Protein AF-A0A382KEB3-F1 (afdb_monomer_lite)

pLDDT: mean 92.13, std 8.39, range [55.75, 98.12]

Organism: NCBI:txid408172

Structure (mmCIF, N/CA/C/O backbone):
data_AF-A0A382KEB3-F1
#
_entry.id   AF-A0A382KEB3-F1
#
loop_
_atom_site.group_PDB
_atom_site.id
_atom_site.type_symbol
_atom_site.label_atom_id
_atom_site.label_alt_id
_atom_site.label_comp_id
_atom_site.label_asym_id
_atom_site.label_entity_id
_atom_site.label_seq_id
_atom_site.pdbx_PDB_ins_code
_atom_site.Cartn_x
_atom_site.Cartn_y
_atom_site.Cartn_z
_atom_site.occupancy
_atom_site.B_iso_or_equiv
_atom_site.auth_seq_id
_atom_site.auth_comp_id
_atom_site.auth_asym_id
_atom_site.auth_atom_id
_atom_site.pdbx_PDB_model_num
ATOM 1 N N . MET A 1 1 ? -12.569 11.092 15.102 1.00 82.81 1 MET A N 1
ATOM 2 C CA . MET A 1 1 ? -13.562 10.943 16.181 1.00 82.81 1 MET A CA 1
ATOM 3 C C . MET A 1 1 ? -13.029 11.617 17.426 1.00 82.81 1 MET A C 1
ATOM 5 O O . MET A 1 1 ? -11.821 11.834 17.512 1.00 82.81 1 MET A O 1
ATOM 9 N N . SER A 1 2 ? -13.908 11.986 18.343 1.00 93.06 2 SER A N 1
ATOM 10 C CA . SER A 1 2 ? -13.590 12.710 19.570 1.00 93.06 2 SER A CA 1
ATOM 11 C C . SER A 1 2 ? -14.307 12.121 20.778 1.00 9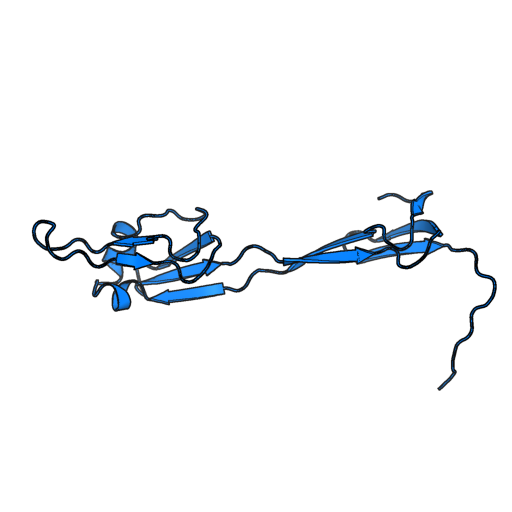3.06 2 SER A C 1
ATOM 13 O O . SER A 1 2 ? -15.333 11.455 20.657 1.00 93.06 2 SER A O 1
ATOM 15 N N . VAL A 1 3 ? -13.771 12.411 21.964 1.00 95.56 3 VAL A N 1
ATOM 16 C CA . VAL A 1 3 ? -14.445 12.117 23.231 1.00 95.56 3 VAL A CA 1
ATOM 17 C C . VAL A 1 3 ? -15.836 12.760 23.237 1.00 95.56 3 VAL A C 1
ATOM 19 O O . VAL A 1 3 ? -15.976 13.954 22.966 1.00 95.56 3 VAL A O 1
ATOM 22 N N . GLY A 1 4 ? -16.851 11.962 23.563 1.00 96.00 4 GLY A N 1
ATOM 23 C CA . GLY A 1 4 ? -18.265 12.338 23.565 1.00 96.00 4 GLY A CA 1
ATOM 24 C C . GLY A 1 4 ? -19.045 11.926 22.312 1.00 96.00 4 GLY A C 1
ATOM 25 O O . GLY A 1 4 ? -20.273 12.023 22.328 1.00 96.00 4 GLY A O 1
ATOM 26 N N . ASP A 1 5 ? -18.380 11.450 21.255 1.00 96.94 5 ASP A N 1
ATOM 27 C CA . ASP A 1 5 ? -19.061 10.961 20.052 1.00 96.94 5 ASP A CA 1
ATOM 28 C C . ASP A 1 5 ? -19.836 9.666 20.360 1.00 96.94 5 ASP A C 1
ATOM 30 O O . ASP A 1 5 ? -19.333 8.773 21.047 1.00 96.94 5 ASP A O 1
ATOM 34 N N . ILE A 1 6 ? -21.061 9.560 19.833 1.00 96.88 6 ILE A N 1
ATOM 35 C CA . ILE A 1 6 ? -21.874 8.339 19.895 1.00 96.88 6 ILE A CA 1
ATOM 36 C C . ILE A 1 6 ? -21.618 7.529 18.632 1.00 96.88 6 ILE A C 1
ATOM 38 O O . ILE A 1 6 ? -21.821 8.044 17.533 1.00 96.88 6 ILE A O 1
ATOM 42 N N . VAL A 1 7 ? -21.252 6.262 18.803 1.00 97.06 7 VAL A N 1
ATOM 43 C CA . VAL A 1 7 ? -20.863 5.373 17.704 1.00 97.06 7 VAL A CA 1
ATOM 44 C C . VAL A 1 7 ? -21.810 4.196 17.545 1.00 97.06 7 VAL A C 1
ATOM 46 O O . VAL A 1 7 ? -22.452 3.754 18.507 1.00 97.06 7 VAL A O 1
ATOM 49 N N . LYS A 1 8 ? -21.907 3.679 16.320 1.00 97.44 8 LYS A N 1
ATOM 50 C CA . LYS A 1 8 ? -22.601 2.418 16.010 1.00 97.44 8 LYS A CA 1
ATOM 51 C C . LYS A 1 8 ? -21.613 1.256 15.895 1.00 97.44 8 LYS A C 1
ATOM 53 O O . LYS A 1 8 ? -20.459 1.506 15.579 1.00 97.44 8 LYS A O 1
ATOM 58 N N . PRO A 1 9 ? -22.055 -0.006 16.069 1.00 95.75 9 PRO A N 1
ATOM 59 C CA . PRO A 1 9 ? -21.166 -1.168 16.004 1.00 95.75 9 PRO A CA 1
ATOM 60 C C . PRO A 1 9 ? -20.326 -1.289 14.726 1.00 95.75 9 PRO A C 1
ATOM 62 O O . PRO A 1 9 ? -19.220 -1.807 14.800 1.00 95.75 9 PRO A O 1
ATOM 65 N N . ASP A 1 10 ? -20.851 -0.841 13.584 1.00 96.56 10 ASP A N 1
ATOM 66 C CA . ASP A 1 10 ? -20.236 -0.891 12.249 1.00 96.56 10 ASP A CA 1
ATOM 67 C C . ASP A 1 10 ? -19.500 0.402 11.861 1.00 96.56 10 ASP A C 1
ATOM 69 O O . ASP A 1 10 ? -19.081 0.573 10.719 1.00 96.56 10 ASP A O 1
ATOM 73 N N . GLU A 1 11 ? -19.380 1.352 12.787 1.00 96.38 11 GLU A N 1
ATOM 74 C CA . GLU A 1 11 ? -18.683 2.607 12.541 1.00 96.38 11 GLU A CA 1
ATOM 75 C C . GLU A 1 11 ? -17.178 2.421 12.726 1.00 96.38 11 GLU A C 1
ATOM 77 O O . GLU A 1 11 ? -16.739 1.968 13.780 1.00 96.38 11 GLU A O 1
ATOM 82 N N . VAL A 1 12 ? -16.385 2.786 11.717 1.00 94.75 12 VAL A N 1
ATOM 83 C CA . VAL A 1 12 ? -14.919 2.719 11.776 1.00 94.75 12 VAL A CA 1
ATOM 84 C C . VAL A 1 12 ? -14.402 3.738 12.787 1.00 94.75 12 VAL A C 1
ATOM 86 O O . VAL A 1 12 ? -14.542 4.947 12.586 1.00 94.75 12 VAL A O 1
ATOM 89 N N . VAL A 1 13 ? -13.771 3.252 13.857 1.00 94.50 13 VAL A N 1
ATOM 90 C CA . VAL A 1 13 ? -13.241 4.089 14.946 1.00 94.50 13 VAL A CA 1
ATOM 91 C C . VAL A 1 13 ? -11.730 4.271 14.911 1.00 94.50 13 VAL A C 1
ATOM 93 O O . VAL A 1 13 ? -11.214 5.248 15.453 1.00 94.50 13 VAL A O 1
ATOM 96 N N . ALA A 1 14 ? -11.020 3.371 14.237 1.00 92.44 14 ALA A N 1
ATOM 97 C CA . ALA A 1 14 ? -9.590 3.479 13.996 1.00 92.44 14 ALA A CA 1
ATOM 98 C C . ALA A 1 14 ? -9.247 2.938 12.606 1.00 92.44 14 ALA A C 1
ATOM 100 O O . A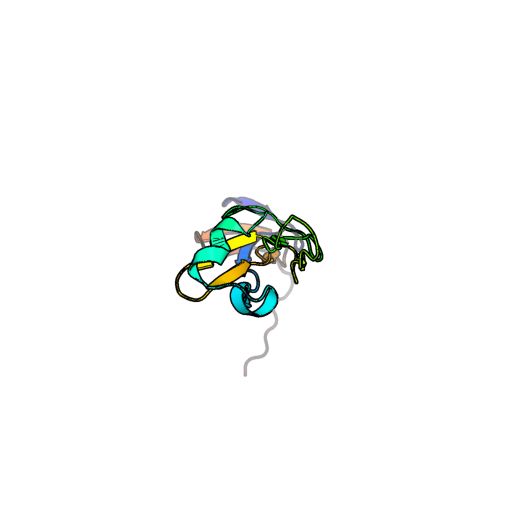LA A 1 14 ? -9.911 2.037 12.094 1.00 92.44 14 ALA A O 1
ATOM 101 N N . SER A 1 15 ? -8.198 3.485 11.995 1.00 91.56 15 SER A N 1
ATOM 102 C CA . SER A 1 15 ? -7.683 2.992 10.719 1.00 91.56 15 SER A CA 1
ATOM 103 C C . SER A 1 15 ? -6.167 3.121 10.656 1.00 91.56 15 SER A C 1
ATOM 105 O O . SER A 1 15 ? -5.578 4.002 11.283 1.00 91.56 15 SER A O 1
ATOM 107 N N . THR A 1 16 ? -5.535 2.234 9.900 1.00 91.88 16 THR A N 1
ATOM 108 C CA . THR A 1 16 ? -4.114 2.303 9.567 1.00 91.88 16 THR A CA 1
ATOM 109 C C . THR A 1 16 ? -3.891 1.816 8.141 1.00 91.88 16 THR A C 1
ATOM 111 O O . THR A 1 16 ? -4.705 1.080 7.586 1.00 91.88 16 THR A O 1
ATOM 114 N N . GLU A 1 17 ? -2.782 2.219 7.536 1.00 91.88 17 GLU A N 1
ATOM 115 C CA . GLU A 1 17 ? -2.379 1.779 6.205 1.00 91.88 17 GLU A CA 1
ATOM 116 C C . GLU A 1 17 ? -1.211 0.803 6.333 1.00 91.88 17 GLU A C 1
ATOM 118 O O . GLU A 1 17 ? -0.090 1.182 6.681 1.00 91.88 17 GLU A O 1
ATOM 123 N N . LEU A 1 18 ? -1.459 -0.474 6.041 1.00 91.31 18 LEU A N 1
ATOM 124 C CA . LEU A 1 18 ? -0.375 -1.441 5.937 1.00 91.31 18 LEU A CA 1
ATOM 125 C C . LEU A 1 18 ? 0.378 -1.223 4.617 1.00 91.31 18 LEU A C 1
ATOM 127 O O . LEU A 1 18 ? -0.266 -1.053 3.576 1.00 91.31 18 LEU A O 1
ATOM 131 N N . PRO A 1 19 ? 1.725 -1.268 4.616 1.00 87.69 19 PRO A N 1
ATOM 132 C CA . PRO A 1 19 ? 2.497 -1.177 3.383 1.00 87.69 19 PRO A CA 1
ATOM 133 C C . PRO A 1 19 ? 2.050 -2.234 2.367 1.00 87.69 19 PRO A C 1
ATOM 135 O O . PRO A 1 19 ? 1.951 -3.417 2.698 1.00 87.69 19 PRO A O 1
ATOM 138 N N . GLY A 1 20 ? 1.802 -1.808 1.126 1.00 89.62 20 GLY A N 1
ATOM 139 C CA . GLY A 1 20 ? 1.506 -2.724 0.028 1.00 89.62 20 GLY A CA 1
ATOM 140 C C . GLY A 1 20 ? 2.696 -3.632 -0.293 1.00 89.62 20 GLY A C 1
ATOM 141 O O . GLY A 1 20 ? 3.841 -3.356 0.083 1.00 89.62 20 GLY A O 1
ATOM 142 N N . ASN A 1 21 ? 2.443 -4.732 -1.006 1.00 93.75 21 ASN A N 1
ATOM 143 C CA . ASN A 1 21 ? 3.517 -5.646 -1.382 1.00 93.75 21 ASN A CA 1
ATOM 144 C C . ASN A 1 21 ? 4.526 -4.955 -2.303 1.00 93.75 21 ASN A C 1
ATOM 146 O O . ASN A 1 21 ? 4.169 -4.193 -3.202 1.00 93.75 21 ASN A O 1
ATOM 150 N N . VAL A 1 22 ? 5.799 -5.296 -2.119 1.00 94.81 22 VAL A N 1
ATOM 151 C CA . VAL A 1 22 ? 6.897 -4.780 -2.934 1.00 94.81 22 VAL A CA 1
ATOM 152 C C . VAL A 1 22 ? 7.365 -5.856 -3.908 1.00 94.81 22 VAL A C 1
ATOM 154 O O . VAL A 1 22 ? 7.636 -6.992 -3.516 1.00 94.81 22 VAL A O 1
ATOM 157 N N . GLN A 1 23 ? 7.506 -5.491 -5.181 1.00 96.25 23 GLN A N 1
ATOM 158 C CA . GLN A 1 23 ? 8.074 -6.342 -6.220 1.00 96.25 23 GLN A CA 1
ATOM 159 C C . GLN A 1 23 ? 9.346 -5.732 -6.805 1.00 96.25 23 GLN A C 1
ATOM 161 O O . GLN A 1 23 ? 9.350 -4.617 -7.323 1.00 96.25 23 GLN A O 1
ATOM 166 N N . MET A 1 24 ? 10.428 -6.511 -6.771 1.00 96.38 24 MET A N 1
ATOM 167 C CA . MET A 1 24 ? 11.678 -6.184 -7.452 1.00 96.38 24 MET A CA 1
ATOM 168 C C . MET A 1 24 ? 11.657 -6.756 -8.868 1.00 96.38 24 MET A C 1
ATOM 170 O O . MET A 1 24 ? 11.521 -7.967 -9.059 1.00 96.38 24 MET A O 1
ATOM 174 N N . VAL A 1 25 ? 11.820 -5.893 -9.868 1.00 97.25 25 VAL A N 1
ATOM 175 C CA . VAL A 1 25 ? 11.846 -6.286 -11.279 1.00 97.25 25 VAL A CA 1
ATOM 176 C C . VAL A 1 25 ? 13.220 -5.978 -11.859 1.00 97.25 25 VAL A C 1
ATOM 178 O O . VAL A 1 25 ? 13.656 -4.832 -11.896 1.00 97.25 25 VAL A O 1
ATOM 181 N N . ASN A 1 26 ? 13.916 -7.009 -12.338 1.00 96.88 26 ASN A N 1
ATOM 182 C CA . ASN A 1 26 ? 15.210 -6.841 -12.995 1.00 96.88 26 ASN A CA 1
ATOM 183 C C . ASN A 1 26 ? 15.013 -6.422 -14.462 1.00 96.88 26 ASN A C 1
ATOM 185 O O . ASN A 1 26 ? 14.860 -7.269 -15.346 1.00 96.88 26 ASN A O 1
ATOM 189 N N . VAL A 1 27 ? 14.973 -5.112 -14.704 1.00 96.50 27 VAL A N 1
ATOM 190 C CA . VAL A 1 27 ? 14.724 -4.525 -16.030 1.00 96.50 27 VAL A CA 1
ATOM 191 C C . VAL A 1 27 ? 15.901 -4.774 -16.964 1.00 96.50 27 VAL A C 1
ATOM 193 O O . VAL A 1 27 ? 15.672 -5.157 -18.112 1.00 96.50 27 VAL 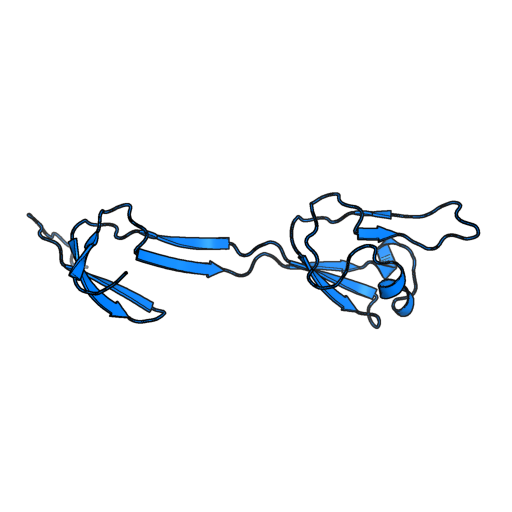A O 1
ATOM 196 N N . ALA A 1 28 ? 17.134 -4.648 -16.462 1.00 95.38 28 ALA A N 1
ATOM 197 C CA . ALA A 1 28 ? 18.355 -4.935 -17.218 1.00 95.38 28 ALA A CA 1
ATOM 198 C C . ALA A 1 28 ? 18.310 -6.331 -17.858 1.00 95.38 28 ALA A C 1
ATOM 200 O O . ALA A 1 28 ? 18.399 -6.462 -19.078 1.00 95.38 28 ALA A O 1
ATOM 201 N N . ASN A 1 29 ? 18.032 -7.371 -17.069 1.00 94.62 29 ASN A N 1
ATOM 202 C CA . ASN A 1 29 ? 17.939 -8.743 -17.570 1.00 94.62 29 ASN A CA 1
ATOM 203 C C . ASN A 1 29 ? 16.731 -8.958 -18.490 1.00 94.62 29 ASN A C 1
ATOM 205 O O . ASN A 1 29 ? 16.822 -9.701 -19.465 1.00 94.62 29 ASN A O 1
ATOM 209 N N . LYS A 1 30 ? 15.580 -8.341 -18.191 1.00 94.12 30 LYS A N 1
ATOM 210 C CA . LYS A 1 30 ? 14.354 -8.517 -18.990 1.00 94.12 30 LYS A CA 1
ATOM 211 C C . LYS A 1 30 ? 14.445 -7.864 -20.367 1.00 94.12 30 LYS A C 1
ATOM 213 O O . LYS A 1 30 ? 13.856 -8.384 -21.313 1.00 94.12 30 LYS A O 1
ATOM 218 N N . LEU A 1 31 ? 15.153 -6.743 -20.472 1.00 92.62 31 LEU A N 1
ATOM 219 C CA . LEU A 1 31 ? 15.323 -5.991 -21.714 1.00 92.62 31 LEU A CA 1
ATOM 220 C C . LEU A 1 31 ? 16.691 -6.203 -22.376 1.00 92.62 31 LEU A C 1
ATOM 222 O O . LEU A 1 31 ? 16.902 -5.683 -23.469 1.00 92.62 31 LEU A O 1
ATOM 226 N N . ASN A 1 32 ? 17.569 -7.002 -21.759 1.00 91.50 32 ASN A N 1
ATOM 227 C CA . ASN A 1 32 ? 18.942 -7.257 -22.195 1.00 91.50 32 ASN A CA 1
ATOM 228 C C . ASN A 1 32 ? 19.759 -5.958 -22.343 1.00 91.50 32 ASN A C 1
ATOM 230 O O . ASN A 1 32 ? 20.331 -5.680 -23.397 1.00 91.50 32 ASN A O 1
ATOM 234 N N . LEU A 1 33 ? 19.747 -5.148 -21.281 1.00 90.44 33 LEU A N 1
ATOM 235 C CA . LEU A 1 33 ? 20.413 -3.850 -21.172 1.00 90.44 33 LEU A CA 1
ATOM 236 C C . LEU A 1 33 ? 21.487 -3.894 -20.082 1.00 90.44 33 LEU A C 1
ATOM 238 O O . LEU A 1 33 ? 21.339 -4.610 -19.094 1.00 90.44 33 LEU A O 1
ATOM 242 N N . GLU A 1 34 ? 22.513 -3.056 -20.218 1.00 93.56 34 GLU A N 1
ATOM 243 C CA . GLU A 1 34 ? 23.407 -2.749 -19.097 1.00 93.56 34 GLU A CA 1
ATOM 244 C C . GLU A 1 34 ? 22.643 -1.984 -17.995 1.00 93.56 34 GLU A C 1
ATOM 246 O O . GLU A 1 34 ? 21.798 -1.142 -18.327 1.00 93.56 34 GLU A O 1
ATOM 251 N N . PRO A 1 35 ? 22.932 -2.227 -16.701 1.00 95.12 35 PRO A N 1
ATOM 252 C CA . PRO A 1 35 ? 22.285 -1.552 -15.571 1.00 95.12 35 PRO A CA 1
ATOM 253 C C . PRO A 1 35 ? 22.199 -0.025 -15.690 1.00 95.12 35 PRO A C 1
ATOM 255 O O . PRO A 1 35 ? 21.140 0.552 -15.443 1.00 95.12 35 PRO A O 1
ATOM 258 N N . GLU A 1 36 ? 23.278 0.613 -16.146 1.00 95.19 36 GLU A N 1
ATOM 259 C CA . GLU A 1 36 ? 23.387 2.070 -16.305 1.00 95.19 36 GLU A CA 1
ATOM 260 C C . GLU A 1 36 ? 22.390 2.652 -17.320 1.00 95.19 36 GLU A C 1
ATOM 262 O O . GLU A 1 36 ? 22.002 3.812 -17.224 1.00 95.19 36 GLU A O 1
ATOM 267 N N . ASN A 1 37 ? 21.916 1.834 -18.265 1.00 93.00 37 ASN A N 1
ATOM 268 C CA . ASN A 1 37 ? 20.976 2.251 -19.305 1.00 93.00 37 ASN A CA 1
ATOM 269 C C . ASN A 1 37 ? 19.508 2.072 -18.893 1.00 93.00 37 ASN A C 1
ATOM 271 O O . ASN A 1 37 ? 18.608 2.509 -19.617 1.00 93.00 37 ASN A O 1
ATOM 275 N N . VAL A 1 38 ? 19.237 1.427 -17.750 1.00 94.75 38 VAL A N 1
ATOM 276 C CA . VAL A 1 38 ? 17.867 1.181 -17.274 1.00 94.75 38 VAL A CA 1
ATOM 277 C C . VAL A 1 38 ? 17.086 2.481 -17.053 1.00 94.75 38 VAL A C 1
ATOM 279 O O . VAL A 1 38 ? 15.979 2.559 -17.591 1.00 94.75 38 VAL A O 1
ATOM 282 N N . PRO A 1 39 ? 17.610 3.515 -16.356 1.00 94.69 39 PRO A N 1
ATOM 283 C CA . PRO A 1 39 ? 16.865 4.754 -16.123 1.00 94.69 39 PRO A CA 1
ATOM 284 C C . PRO A 1 39 ? 16.369 5.424 -17.409 1.00 94.69 39 PRO A C 1
ATOM 286 O O . PRO A 1 39 ? 15.245 5.913 -17.454 1.00 94.69 39 PRO A O 1
ATOM 289 N N . GLU A 1 40 ? 17.165 5.395 -18.481 1.00 92.56 40 GLU A N 1
ATOM 290 C CA . GLU A 1 40 ? 16.800 6.013 -19.761 1.00 92.56 40 GLU A CA 1
ATOM 291 C C . GLU A 1 40 ? 15.779 5.216 -20.584 1.00 92.56 40 GLU A C 1
ATOM 293 O O . GLU A 1 40 ? 15.245 5.729 -21.572 1.00 92.56 40 GLU A O 1
ATOM 298 N N . CYS A 1 41 ? 15.563 3.948 -20.234 1.00 92.88 41 CYS A N 1
ATOM 299 C CA . CYS A 1 41 ? 14.624 3.053 -20.908 1.00 92.88 41 CYS A CA 1
ATOM 300 C C . CYS A 1 41 ? 13.274 2.965 -20.178 1.00 92.88 41 CYS A C 1
ATOM 302 O O . CYS A 1 41 ? 12.327 2.384 -20.715 1.00 92.88 41 CYS A O 1
ATOM 304 N N . MET A 1 42 ? 13.170 3.526 -18.969 1.00 95.94 42 MET A N 1
ATOM 305 C CA . MET A 1 42 ? 11.909 3.620 -18.238 1.00 95.94 42 MET A CA 1
ATOM 306 C C . MET A 1 42 ? 10.969 4.614 -18.930 1.00 95.94 42 MET A C 1
ATOM 308 O O . MET A 1 42 ? 11.354 5.733 -19.266 1.00 95.94 42 MET A O 1
ATOM 312 N N . LEU A 1 43 ? 9.719 4.202 -19.134 1.00 96.38 43 LEU A N 1
ATOM 313 C CA . LEU A 1 43 ? 8.659 5.046 -19.702 1.00 96.38 43 LEU A CA 1
ATOM 314 C C . LEU A 1 43 ? 7.825 5.753 -18.627 1.00 96.38 43 LEU A C 1
ATOM 316 O O . LEU A 1 43 ? 7.029 6.628 -18.953 1.00 96.38 43 LEU A O 1
ATOM 320 N N . VAL A 1 44 ? 8.007 5.358 -17.368 1.00 96.81 44 VAL A N 1
ATOM 321 C CA . VAL A 1 44 ? 7.338 5.903 -16.184 1.00 96.81 44 VAL A CA 1
ATOM 322 C C . VAL A 1 44 ? 8.380 6.491 -15.237 1.00 96.81 44 VAL A C 1
ATOM 324 O O . VAL A 1 44 ? 9.532 6.043 -15.211 1.00 96.81 44 VAL A O 1
ATOM 327 N N . LYS A 1 45 ? 7.994 7.508 -14.474 1.00 95.81 45 LYS A N 1
ATOM 328 C CA . LYS A 1 45 ? 8.872 8.217 -13.537 1.00 95.81 45 LYS A CA 1
ATOM 329 C C . LYS A 1 45 ? 8.756 7.662 -12.122 1.00 95.81 45 LYS A C 1
ATOM 331 O O . LYS A 1 45 ? 7.812 6.953 -11.787 1.00 95.81 45 LYS A O 1
ATOM 336 N N . LEU A 1 46 ? 9.735 8.010 -11.289 1.00 95.88 46 LEU A N 1
ATOM 337 C CA . LEU A 1 46 ? 9.650 7.794 -9.848 1.00 95.88 46 LEU A CA 1
ATOM 338 C C . LEU A 1 46 ? 8.350 8.406 -9.307 1.00 95.88 46 LEU A C 1
ATOM 340 O O . LEU A 1 46 ? 7.960 9.493 -9.738 1.00 95.88 46 LEU A O 1
ATOM 344 N N . ASP A 1 47 ? 7.698 7.686 -8.401 1.00 95.12 47 ASP A N 1
ATOM 345 C CA . ASP A 1 47 ? 6.416 8.020 -7.776 1.00 95.12 47 ASP A CA 1
ATOM 346 C C . ASP A 1 47 ? 5.216 8.088 -8.745 1.00 95.12 47 ASP A C 1
ATOM 348 O O . ASP A 1 47 ? 4.113 8.482 -8.363 1.00 95.12 47 ASP A O 1
ATOM 352 N N . GLU A 1 48 ? 5.384 7.660 -10.001 1.00 96.31 48 GLU A N 1
ATOM 353 C CA . GLU A 1 48 ? 4.291 7.578 -10.969 1.00 96.31 48 GLU A CA 1
ATOM 354 C C . GLU A 1 48 ? 3.441 6.318 -10.753 1.00 96.31 48 GLU A C 1
ATOM 356 O O . GLU A 1 48 ? 3.959 5.217 -10.534 1.00 96.31 48 GLU A O 1
ATOM 361 N N . ASN A 1 49 ? 2.119 6.481 -10.859 1.00 96.75 49 ASN A N 1
ATOM 362 C CA . ASN A 1 49 ? 1.174 5.372 -10.800 1.00 96.75 49 ASN A CA 1
ATOM 363 C C . ASN A 1 49 ? 1.244 4.519 -12.070 1.00 96.75 49 ASN A C 1
ATOM 365 O O . ASN A 1 49 ? 1.205 5.027 -13.192 1.00 96.75 49 ASN A O 1
ATOM 369 N N . ILE A 1 50 ? 1.266 3.205 -11.879 1.00 97.62 50 ILE A N 1
ATOM 370 C CA . ILE A 1 50 ? 1.269 2.201 -12.936 1.00 97.62 50 ILE A CA 1
ATOM 371 C C . ILE A 1 50 ? 0.113 1.226 -12.743 1.00 97.62 50 ILE A C 1
ATOM 373 O O . ILE A 1 50 ? -0.320 0.939 -11.627 1.00 97.62 50 ILE A O 1
ATOM 377 N N . THR A 1 51 ? -0.372 0.676 -13.845 1.00 98.12 51 THR A N 1
ATOM 378 C CA . THR A 1 51 ? -1.385 -0.382 -13.849 1.00 98.12 51 THR A CA 1
ATOM 379 C C . THR A 1 51 ? -0.768 -1.706 -14.273 1.00 98.12 51 THR A C 1
ATOM 381 O O . THR A 1 51 ? 0.201 -1.742 -15.036 1.00 98.12 51 THR A O 1
ATOM 384 N N . LYS A 1 52 ? -1.326 -2.817 -13.790 1.00 97.62 52 LYS A N 1
ATOM 385 C CA . LYS A 1 52 ? -0.928 -4.147 -14.251 1.00 97.62 52 LYS A CA 1
ATOM 386 C C . LYS A 1 52 ? -1.020 -4.219 -15.777 1.00 97.62 52 LYS A C 1
ATOM 388 O O . LYS A 1 52 ? -1.969 -3.718 -16.372 1.00 97.62 52 LYS A O 1
ATOM 393 N N . ASP A 1 53 ? -0.016 -4.832 -16.394 1.00 97.81 53 ASP A N 1
ATOM 394 C CA . ASP A 1 53 ? 0.148 -4.962 -17.845 1.00 97.81 53 ASP A CA 1
ATOM 395 C C . ASP A 1 53 ? 0.449 -3.660 -18.620 1.00 97.81 53 ASP A C 1
ATOM 397 O O . ASP A 1 53 ? 0.680 -3.720 -19.835 1.00 97.81 53 ASP A O 1
ATOM 401 N N . GLN A 1 54 ? 0.543 -2.503 -17.952 1.00 97.88 54 GLN A N 1
ATOM 402 C CA . GLN A 1 54 ? 1.054 -1.264 -18.548 1.00 97.88 54 GLN A CA 1
ATOM 403 C C . GLN A 1 54 ? 2.513 -1.431 -18.962 1.00 97.88 54 GLN A C 1
ATOM 405 O O . GLN A 1 54 ? 3.314 -1.983 -18.213 1.00 97.88 54 GLN A O 1
ATOM 410 N N . ILE A 1 55 ? 2.886 -0.924 -20.137 1.00 97.31 55 ILE A N 1
ATOM 411 C CA . ILE A 1 55 ? 4.289 -0.887 -20.562 1.00 97.31 55 ILE A CA 1
ATOM 412 C C . ILE A 1 55 ? 5.016 0.166 -19.717 1.00 97.31 55 ILE A C 1
ATOM 414 O O . ILE A 1 55 ? 4.676 1.345 -19.779 1.00 97.31 55 ILE A O 1
ATOM 418 N N . ILE A 1 56 ? 6.005 -0.269 -18.935 1.00 97.06 56 ILE A N 1
ATOM 419 C CA . ILE A 1 56 ? 6.759 0.582 -17.997 1.00 97.06 56 ILE A CA 1
ATOM 420 C C . ILE A 1 56 ? 8.206 0.821 -18.428 1.00 97.06 56 ILE A C 1
ATOM 422 O O . ILE A 1 56 ? 8.833 1.764 -17.955 1.00 97.06 56 ILE A O 1
ATOM 426 N N . ALA A 1 57 ? 8.740 -0.003 -19.331 1.00 96.00 57 ALA A N 1
ATOM 427 C CA . ALA A 1 57 ? 10.069 0.183 -19.902 1.00 96.00 57 ALA A CA 1
ATOM 428 C C . ALA A 1 57 ? 10.143 -0.382 -21.325 1.00 96.00 57 ALA A C 1
ATOM 430 O O . ALA A 1 57 ? 9.455 -1.354 -21.659 1.00 96.00 57 ALA A O 1
ATOM 431 N N . GLU A 1 58 ? 10.992 0.213 -22.157 1.00 93.62 58 GLU A N 1
ATOM 432 C CA . GLU A 1 58 ? 11.200 -0.187 -23.548 1.00 93.62 58 GLU A CA 1
ATOM 433 C C . GLU A 1 58 ? 12.681 -0.070 -23.931 1.00 93.62 58 GLU A C 1
ATOM 435 O O . GLU A 1 58 ? 13.322 0.943 -23.657 1.00 93.62 58 GLU A O 1
ATOM 440 N N . SER A 1 59 ? 13.236 -1.097 -24.583 1.00 88.94 59 SER A N 1
ATOM 441 C CA . SER A 1 59 ? 14.630 -1.063 -25.036 1.00 88.94 59 SER A CA 1
ATOM 442 C C . SER A 1 59 ? 14.828 -0.158 -26.256 1.00 88.94 59 SER A C 1
ATOM 444 O O . SER A 1 59 ? 14.024 -0.117 -27.196 1.00 88.94 59 SER A O 1
ATOM 446 N N . LYS A 1 60 ? 15.964 0.548 -26.274 1.00 76.00 60 LYS A N 1
ATOM 447 C CA . LYS A 1 60 ? 16.426 1.321 -27.432 1.00 76.00 60 LYS A CA 1
ATOM 448 C C . LYS A 1 60 ? 17.048 0.362 -28.461 1.00 76.00 60 LYS A C 1
ATOM 450 O O . LYS A 1 60 ? 18.243 0.096 -28.430 1.00 76.00 60 LYS A O 1
ATOM 455 N N . GLY A 1 61 ? 16.232 -0.206 -29.350 1.00 66.25 61 GLY A N 1
ATOM 456 C CA . GLY A 1 61 ? 16.714 -1.072 -30.438 1.00 66.25 61 GLY A CA 1
ATOM 457 C C . GLY A 1 61 ? 17.596 -0.338 -31.464 1.00 66.25 61 GLY A C 1
ATOM 458 O O . GLY A 1 61 ? 17.515 0.884 -31.613 1.00 66.25 61 GLY A O 1
ATOM 459 N N . PHE A 1 62 ? 18.400 -1.081 -32.235 1.00 55.75 62 PHE A N 1
ATOM 460 C CA . PHE A 1 62 ? 19.134 -0.530 -33.382 1.00 55.75 62 PHE A CA 1
ATOM 461 C C . PHE A 1 62 ? 18.135 -0.059 -34.454 1.00 55.75 62 PHE A C 1
ATOM 463 O O . PHE A 1 62 ? 17.365 -0.852 -34.992 1.00 55.75 62 PHE A O 1
ATOM 470 N N . PHE A 1 63 ? 18.135 1.242 -34.768 1.00 61.25 63 PHE A N 1
ATOM 471 C CA . PHE A 1 63 ? 17.267 1.847 -35.795 1.00 61.25 63 PHE A CA 1
ATOM 472 C C . PHE A 1 63 ? 15.748 1.667 -35.575 1.00 61.25 63 PHE A C 1
ATOM 474 O O . PHE A 1 63 ? 14.972 1.650 -36.528 1.00 61.25 63 PHE A O 1
ATOM 481 N N . GLY A 1 64 ? 15.289 1.557 -34.322 1.00 59.62 64 GLY A N 1
ATOM 482 C CA . GLY A 1 64 ? 13.853 1.512 -33.998 1.00 59.62 64 GLY A CA 1
ATOM 483 C C . GLY A 1 64 ? 13.134 0.213 -34.386 1.00 59.62 64 GLY A C 1
ATOM 484 O O . GLY A 1 64 ? 11.935 0.091 -34.142 1.00 59.62 64 GLY A O 1
ATOM 485 N N . MET A 1 65 ? 13.854 -0.766 -34.936 1.00 58.88 65 MET A N 1
ATOM 486 C CA . MET A 1 65 ? 13.346 -2.105 -35.214 1.00 58.88 65 MET A CA 1
ATOM 487 C C . MET A 1 65 ? 13.702 -3.024 -34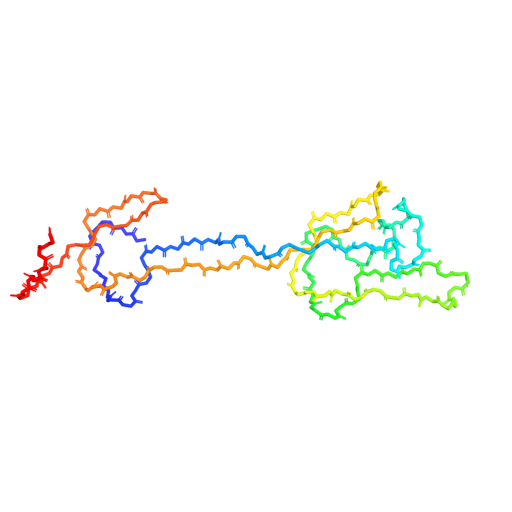.033 1.00 58.88 65 MET A C 1
ATOM 489 O O . MET A 1 65 ? 14.779 -2.895 -33.457 1.00 58.88 65 MET A O 1
ATOM 493 N N . PHE A 1 66 ? 12.800 -3.940 -33.661 1.00 67.88 66 PHE A N 1
ATOM 494 C CA . PHE A 1 66 ? 12.991 -4.917 -32.569 1.00 67.88 66 PHE A CA 1
ATOM 495 C C . PHE A 1 66 ? 13.060 -4.346 -31.141 1.00 67.88 66 PHE A C 1
ATOM 497 O O . PHE A 1 66 ? 13.871 -4.789 -30.330 1.00 67.88 66 PHE A O 1
ATOM 504 N N . LYS A 1 67 ? 12.187 -3.394 -30.795 1.00 77.25 67 LYS A N 1
ATOM 505 C CA . LYS A 1 67 ? 12.054 -2.958 -29.399 1.00 77.25 67 LYS A CA 1
ATOM 506 C C . LYS A 1 67 ? 11.422 -4.055 -28.540 1.00 77.25 67 LYS A C 1
ATOM 508 O O . LYS A 1 67 ? 10.373 -4.598 -28.887 1.00 77.25 67 LYS A O 1
ATOM 513 N N . SER A 1 68 ? 12.054 -4.363 -27.414 1.00 87.81 68 SER A N 1
ATOM 514 C CA . SER A 1 68 ? 11.483 -5.206 -26.364 1.00 87.81 68 SER A CA 1
ATOM 515 C C . SER A 1 68 ? 10.784 -4.327 -25.333 1.00 87.81 68 SER A C 1
ATOM 517 O O . SER A 1 68 ? 11.289 -3.273 -24.951 1.00 87.81 68 SER A O 1
ATOM 519 N N . GLN A 1 69 ? 9.603 -4.759 -24.904 1.00 93.62 69 GLN A N 1
ATOM 520 C CA . GLN A 1 69 ? 8.772 -4.034 -23.949 1.00 93.62 69 GLN A CA 1
ATOM 521 C C . GLN A 1 69 ? 8.640 -4.840 -22.667 1.00 93.62 69 GLN A C 1
ATOM 523 O O . GLN A 1 69 ? 8.439 -6.057 -22.700 1.00 93.62 69 GLN A O 1
ATOM 528 N N . LEU A 1 70 ? 8.717 -4.142 -21.539 1.00 95.56 70 LEU A N 1
ATOM 529 C CA . LEU A 1 70 ? 8.464 -4.703 -20.226 1.00 95.56 70 LEU A CA 1
ATOM 530 C C . LEU A 1 70 ? 7.160 -4.130 -19.686 1.00 95.56 70 LEU A C 1
ATOM 532 O O . LEU A 1 70 ? 6.986 -2.913 -19.592 1.00 95.56 70 LEU A O 1
ATOM 536 N N . LYS A 1 71 ? 6.253 -5.032 -19.324 1.00 97.56 71 LYS A N 1
ATOM 537 C CA . LYS A 1 71 ? 4.983 -4.694 -18.695 1.00 97.56 71 LYS A CA 1
ATOM 538 C C . LYS A 1 71 ? 5.084 -4.771 -17.177 1.00 97.56 71 LYS A C 1
ATOM 540 O O . LYS A 1 71 ? 5.814 -5.615 -16.656 1.00 97.56 71 LYS A O 1
ATOM 545 N N . SER A 1 72 ? 4.325 -3.925 -16.488 1.00 97.81 72 SER A N 1
ATOM 546 C CA . SER A 1 72 ? 4.206 -3.980 -15.037 1.00 97.81 72 SER A CA 1
ATOM 547 C C . SER A 1 72 ? 3.524 -5.283 -14.596 1.00 97.81 72 SER A C 1
ATOM 549 O O . SER A 1 72 ? 2.446 -5.600 -15.107 1.00 97.81 72 SER A O 1
ATOM 551 N N . PRO A 1 73 ? 4.092 -6.028 -13.632 1.00 97.06 73 PRO A N 1
ATOM 552 C CA . PRO A 1 73 ? 3.439 -7.191 -13.036 1.00 97.06 73 PRO A CA 1
ATOM 553 C C . PRO A 1 73 ? 2.309 -6.822 -12.056 1.00 97.06 73 PRO A C 1
ATOM 555 O O . PRO A 1 73 ? 1.481 -7.683 -11.748 1.00 97.06 73 PRO A O 1
ATOM 558 N N . ILE A 1 74 ? 2.261 -5.567 -11.588 1.00 97.50 74 ILE A N 1
ATOM 559 C CA . ILE A 1 74 ? 1.326 -5.070 -10.566 1.00 97.50 74 ILE A CA 1
ATOM 560 C C . ILE A 1 74 ? 0.668 -3.748 -10.973 1.00 97.50 74 ILE A C 1
ATOM 562 O O . ILE A 1 74 ? 1.158 -3.039 -11.853 1.00 97.50 74 ILE A O 1
ATOM 566 N N . SER A 1 75 ? -0.420 -3.398 -10.292 1.00 97.88 75 SER A N 1
ATOM 567 C CA . SER A 1 75 ? -0.887 -2.011 -10.212 1.00 97.88 75 SER A CA 1
ATOM 568 C C . SER A 1 75 ? -0.309 -1.385 -8.946 1.00 97.88 75 SER A C 1
ATOM 570 O O . SER A 1 75 ? -0.325 -2.034 -7.904 1.00 97.88 75 SER A O 1
ATOM 572 N N . GLY A 1 76 ? 0.211 -0.163 -9.024 1.00 96.69 76 GLY A N 1
ATOM 573 C CA . GLY A 1 76 ? 0.941 0.447 -7.915 1.00 96.69 76 GLY A CA 1
ATOM 574 C C . GLY A 1 76 ? 1.781 1.641 -8.344 1.00 96.69 76 GLY A C 1
ATOM 575 O O . GLY A 1 76 ? 1.360 2.401 -9.212 1.00 96.69 76 GLY A O 1
ATOM 576 N N . THR A 1 77 ? 2.976 1.778 -7.779 1.00 97.12 77 THR A N 1
ATOM 577 C CA . THR A 1 77 ? 3.873 2.921 -8.002 1.00 97.12 77 THR A CA 1
ATOM 578 C C . THR A 1 77 ? 5.308 2.459 -8.256 1.00 97.12 77 THR A C 1
ATOM 580 O O . THR A 1 77 ? 5.767 1.490 -7.646 1.00 97.12 77 THR A O 1
ATOM 583 N N . LEU A 1 78 ? 6.038 3.152 -9.136 1.00 97.25 78 LEU A N 1
ATOM 584 C CA . LEU A 1 78 ? 7.490 2.984 -9.272 1.00 97.25 78 LEU A CA 1
ATOM 585 C C . LEU A 1 78 ? 8.211 3.729 -8.137 1.00 97.25 78 LEU A C 1
ATOM 587 O O . LEU A 1 78 ? 8.245 4.954 -8.139 1.00 97.25 78 LEU A O 1
ATOM 591 N N . THR A 1 79 ? 8.824 3.013 -7.196 1.00 95.25 79 THR A N 1
ATOM 592 C CA . THR A 1 79 ? 9.424 3.606 -5.982 1.00 95.25 79 THR A CA 1
ATOM 593 C C . THR A 1 79 ? 10.944 3.687 -6.012 1.00 95.25 79 THR A C 1
ATOM 595 O O . THR A 1 79 ? 11.547 4.385 -5.199 1.00 95.25 79 THR A O 1
ATOM 598 N N . SER A 1 80 ? 11.601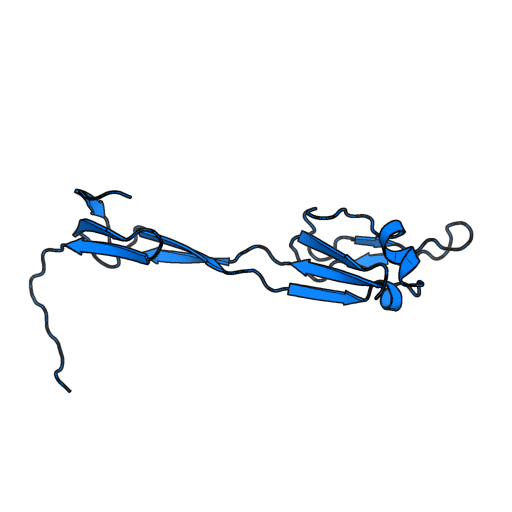 2.978 -6.931 1.00 96.00 80 SER A N 1
ATOM 599 C CA . SER A 1 80 ? 13.047 3.098 -7.119 1.00 96.00 80 SER A CA 1
ATOM 600 C C . SER A 1 80 ? 13.504 2.542 -8.462 1.00 96.00 80 SER A C 1
ATOM 602 O O . SER A 1 80 ? 12.930 1.581 -8.976 1.00 96.00 80 SER A O 1
ATOM 604 N N . VAL A 1 81 ? 14.588 3.109 -8.991 1.00 96.69 81 VAL A N 1
ATOM 605 C CA . VAL A 1 81 ? 15.320 2.617 -10.162 1.00 96.69 81 VAL A CA 1
ATOM 606 C C . VAL A 1 81 ? 16.806 2.614 -9.818 1.00 96.69 81 VAL A C 1
ATOM 608 O O . VAL A 1 81 ? 17.366 3.652 -9.475 1.00 96.69 81 VAL A O 1
ATOM 611 N N . SER A 1 82 ? 17.455 1.454 -9.901 1.00 96.44 82 SER A N 1
ATOM 612 C CA . SER A 1 82 ? 18.881 1.302 -9.609 1.00 96.44 82 SER A CA 1
ATOM 613 C C . SER A 1 82 ? 19.692 1.216 -10.898 1.00 96.44 82 SER A C 1
ATOM 615 O O . SER A 1 82 ? 19.662 0.196 -11.581 1.00 96.44 82 SER A O 1
ATOM 617 N N . GLU A 1 83 ? 20.489 2.244 -11.182 1.00 95.12 83 GLU A N 1
ATOM 618 C CA . GLU A 1 83 ? 21.473 2.237 -12.280 1.00 95.12 83 GLU A CA 1
ATOM 619 C C . GLU A 1 83 ? 22.655 1.281 -12.031 1.00 95.12 83 GLU A C 1
ATOM 621 O O . GLU A 1 83 ? 23.344 0.886 -12.961 1.00 95.12 83 GLU A O 1
ATOM 626 N N . ILE A 1 84 ? 22.874 0.864 -10.778 1.00 96.50 84 ILE A N 1
ATOM 627 C CA . ILE A 1 84 ? 23.967 -0.048 -10.403 1.00 96.50 84 ILE A CA 1
ATOM 628 C C . ILE A 1 84 ? 23.568 -1.505 -10.651 1.00 96.50 84 ILE A C 1
ATOM 630 O O . ILE A 1 84 ? 24.349 -2.293 -11.175 1.00 96.50 84 ILE A O 1
ATOM 634 N N . THR A 1 85 ? 22.354 -1.887 -10.247 1.00 95.94 85 THR A N 1
ATOM 635 C CA . THR A 1 85 ? 21.891 -3.286 -10.321 1.00 95.94 85 THR A CA 1
ATOM 636 C C . THR A 1 85 ? 20.951 -3.555 -11.493 1.00 95.94 85 THR A C 1
ATOM 638 O O . THR A 1 85 ? 20.677 -4.715 -11.796 1.00 95.94 85 THR A O 1
ATOM 641 N N . GLY A 1 86 ? 20.420 -2.506 -12.130 1.00 96.06 86 GLY A N 1
ATOM 642 C CA . GLY A 1 86 ? 19.435 -2.608 -13.205 1.00 96.06 86 GLY A CA 1
ATOM 643 C C . GLY A 1 86 ? 18.053 -3.073 -12.733 1.00 96.06 86 GLY A C 1
ATOM 644 O O . GLY A 1 86 ? 17.228 -3.507 -13.543 1.00 96.06 86 GLY A O 1
ATOM 645 N N . GLN A 1 87 ? 17.812 -3.032 -11.419 1.00 97.50 87 GLN A N 1
ATOM 646 C CA . GLN A 1 87 ? 16.545 -3.394 -10.793 1.00 97.50 87 GLN A CA 1
ATOM 647 C C . GLN A 1 87 ? 15.678 -2.162 -10.548 1.00 97.50 87 GLN A C 1
ATOM 649 O O . GLN A 1 87 ? 16.181 -1.081 -10.240 1.00 97.50 87 GLN A O 1
ATOM 654 N N . VAL A 1 88 ? 14.366 -2.356 -10.632 1.00 97.56 88 VAL A N 1
ATOM 655 C CA . VAL A 1 88 ? 13.366 -1.376 -10.212 1.00 97.56 88 VAL A CA 1
ATOM 656 C C . VAL A 1 88 ? 12.500 -1.959 -9.111 1.00 97.56 88 VAL A C 1
ATOM 658 O O . VAL A 1 88 ? 12.268 -3.172 -9.069 1.00 97.56 88 VAL A O 1
ATOM 661 N N . ILE A 1 89 ? 12.031 -1.090 -8.225 1.00 97.31 89 ILE A N 1
ATOM 662 C CA . ILE A 1 89 ? 11.131 -1.445 -7.134 1.00 97.31 89 ILE A CA 1
ATOM 663 C C . ILE A 1 89 ? 9.750 -0.901 -7.477 1.00 97.31 89 ILE A C 1
ATOM 665 O O . ILE A 1 89 ? 9.594 0.291 -7.742 1.00 97.31 89 ILE A O 1
ATOM 669 N N . LEU A 1 90 ? 8.764 -1.792 -7.501 1.00 97.69 90 LEU A N 1
ATOM 670 C CA . LEU A 1 90 ? 7.358 -1.466 -7.693 1.00 97.69 90 LEU A CA 1
ATOM 671 C C . LEU A 1 90 ? 6.617 -1.784 -6.394 1.00 97.69 90 LEU A C 1
ATOM 673 O O . LEU A 1 90 ? 6.805 -2.871 -5.846 1.00 97.69 90 LEU A O 1
ATOM 677 N N . SER A 1 91 ? 5.774 -0.876 -5.919 1.00 96.31 91 SER A N 1
ATOM 678 C CA . SER A 1 91 ? 4.990 -1.075 -4.695 1.00 96.31 91 SER A CA 1
ATOM 679 C C . SER A 1 91 ? 3.504 -1.055 -5.010 1.00 96.31 91 SER A C 1
ATOM 681 O O . SER A 1 91 ? 3.037 -0.132 -5.674 1.00 96.31 91 SER A O 1
ATOM 683 N N . GLU A 1 92 ? 2.762 -2.059 -4.546 1.00 96.62 92 GLU A N 1
ATOM 684 C CA . GLU A 1 92 ? 1.297 -2.031 -4.568 1.00 96.62 92 GLU A CA 1
ATOM 685 C C . GLU A 1 92 ? 0.774 -0.915 -3.642 1.00 96.62 92 GLU A C 1
ATOM 687 O O . GLU A 1 92 ? 1.484 -0.511 -2.713 1.00 96.62 92 GLU A O 1
ATOM 692 N N . PRO A 1 93 ? -0.450 -0.400 -3.868 1.00 94.56 93 PRO A N 1
ATOM 693 C CA . PRO A 1 93 ? -1.064 0.562 -2.964 1.00 94.56 93 PRO A CA 1
ATOM 694 C C . PRO A 1 93 ? -1.134 0.020 -1.529 1.00 94.56 93 PRO A C 1
ATOM 696 O O . PRO A 1 93 ? -1.265 -1.196 -1.346 1.00 94.56 93 PRO A O 1
ATOM 699 N N . PRO A 1 94 ? -1.065 0.898 -0.514 1.00 91.94 94 PRO A N 1
ATOM 700 C CA . PRO A 1 94 ? -1.265 0.488 0.866 1.00 91.94 94 PRO A CA 1
ATOM 701 C C . PRO A 1 94 ? -2.633 -0.171 1.055 1.00 91.94 94 PRO A C 1
ATOM 703 O O . PRO A 1 94 ? -3.608 0.158 0.373 1.00 91.94 94 PRO A O 1
ATOM 706 N N . ILE A 1 95 ? -2.692 -1.117 1.988 1.00 91.56 95 ILE A N 1
ATOM 707 C CA . ILE A 1 95 ? -3.916 -1.839 2.330 1.00 91.56 95 ILE A CA 1
ATOM 708 C C . ILE A 1 95 ? -4.510 -1.166 3.571 1.00 91.56 95 ILE A C 1
ATOM 710 O O . ILE A 1 95 ? -3.881 -1.232 4.632 1.00 91.56 95 ILE A O 1
ATOM 714 N N . PRO A 1 96 ? -5.692 -0.529 3.472 1.00 90.94 96 PRO A N 1
ATOM 715 C CA . PRO A 1 96 ? -6.345 0.036 4.639 1.00 90.94 96 PRO A CA 1
ATOM 716 C C . PRO A 1 96 ? -6.799 -1.094 5.562 1.00 90.94 96 PRO A C 1
ATOM 718 O O . PRO A 1 96 ? -7.397 -2.082 5.126 1.00 90.94 96 PRO A O 1
ATOM 721 N N . VAL A 1 97 ? -6.498 -0.946 6.844 1.00 92.12 97 VAL A N 1
ATOM 722 C CA . VAL A 1 97 ? -7.012 -1.786 7.920 1.00 92.12 97 VAL A CA 1
ATOM 723 C C . VAL A 1 97 ? -7.840 -0.894 8.814 1.00 92.12 97 VAL A C 1
ATOM 725 O O . VAL A 1 97 ? -7.331 0.059 9.396 1.00 92.12 97 VAL A O 1
ATOM 728 N N . GLU A 1 98 ? -9.117 -1.219 8.903 1.00 93.69 98 GLU A N 1
ATOM 729 C CA . GLU A 1 98 ? -10.101 -0.479 9.674 1.00 93.69 98 GLU A CA 1
ATOM 730 C C . GLU A 1 98 ? -10.566 -1.338 10.846 1.00 93.69 98 GLU A C 1
ATOM 732 O O . GLU A 1 98 ? -10.642 -2.568 10.752 1.00 93.69 98 GLU A O 1
ATOM 737 N N . VAL A 1 99 ? -10.833 -0.678 11.967 1.00 93.12 99 VAL A N 1
ATOM 738 C CA . VAL A 1 99 ? -11.397 -1.295 13.163 1.00 93.12 99 VAL A CA 1
ATOM 739 C C . VAL A 1 99 ? -12.719 -0.610 13.450 1.00 93.12 99 VAL A C 1
ATOM 741 O O . VAL A 1 99 ? -12.758 0.595 13.709 1.00 93.12 99 VAL A O 1
ATOM 744 N N . ASP A 1 100 ? -13.789 -1.393 13.410 1.00 95.50 100 ASP A N 1
ATOM 745 C CA . ASP A 1 100 ? -15.124 -0.928 13.757 1.00 95.50 100 ASP A CA 1
ATOM 746 C C . ASP A 1 100 ? -15.268 -0.796 15.279 1.00 95.50 100 ASP A C 1
ATOM 748 O O . ASP A 1 100 ? -14.591 -1.479 16.053 1.00 95.50 100 ASP A O 1
ATOM 752 N N . ALA A 1 101 ? -16.204 0.042 15.722 1.00 95.50 101 ALA A N 1
ATOM 753 C CA . ALA A 1 101 ? -16.535 0.244 17.130 1.00 95.50 101 ALA A CA 1
ATOM 754 C C . ALA A 1 101 ? -16.920 -1.057 17.852 1.00 95.50 101 ALA A C 1
ATOM 756 O O . ALA A 1 101 ? -16.816 -1.139 19.078 1.00 95.50 101 ALA A O 1
ATOM 757 N N . TYR A 1 102 ? -17.414 -2.054 17.102 1.00 93.81 102 TYR A N 1
ATOM 758 C CA . TYR A 1 102 ? -17.897 -3.365 17.546 1.00 93.81 102 TYR A CA 1
ATOM 759 C C . TYR A 1 102 ? -19.150 -3.331 18.441 1.00 93.81 102 TYR A C 1
ATOM 761 O O . TYR A 1 102 ? -19.977 -4.243 18.396 1.00 93.81 102 TYR A O 1
ATOM 769 N N . THR A 1 103 ? -19.346 -2.264 19.214 1.00 93.81 103 THR A N 1
ATOM 770 C CA . THR A 1 103 ? -20.528 -2.001 20.035 1.00 93.81 103 THR A CA 1
ATOM 771 C C . THR A 1 103 ? -21.012 -0.567 19.847 1.00 93.81 103 THR A C 1
ATOM 773 O O . THR A 1 103 ? -20.249 0.324 19.483 1.00 93.81 103 THR A O 1
ATOM 776 N N . SER A 1 104 ? -22.293 -0.330 20.121 1.00 95.62 104 SER A N 1
ATOM 777 C CA . SER A 1 104 ? -22.807 1.030 20.253 1.00 95.62 104 SER A CA 1
ATOM 778 C C . SER A 1 104 ? -22.411 1.616 21.600 1.00 95.62 104 SER A C 1
ATOM 780 O O . SER A 1 104 ? -22.504 0.926 22.618 1.00 95.62 104 SER A O 1
ATOM 782 N N . GLY A 1 105 ? -22.057 2.892 21.640 1.00 96.31 105 GLY A N 1
ATOM 783 C CA . GLY A 1 105 ? -21.677 3.533 22.891 1.00 96.31 105 GLY A CA 1
ATOM 784 C C . GLY A 1 105 ? -21.189 4.955 22.699 1.00 96.31 105 GLY A C 1
ATOM 785 O O . GLY A 1 105 ? -21.363 5.534 21.628 1.00 96.31 105 GLY A O 1
ATOM 786 N N . THR A 1 106 ? -20.573 5.494 23.744 1.00 97.69 106 THR A N 1
ATOM 787 C CA . THR A 1 106 ? -19.954 6.820 23.739 1.00 97.69 106 THR A CA 1
ATOM 788 C C . THR A 1 106 ? -18.445 6.663 23.842 1.00 97.69 106 THR A C 1
ATOM 790 O O . THR A 1 106 ? -17.963 5.926 24.704 1.00 97.69 106 THR A O 1
ATOM 793 N N . ILE A 1 107 ? -17.690 7.365 23.000 1.00 96.88 107 ILE A N 1
ATOM 794 C CA . ILE A 1 107 ? -16.230 7.420 23.128 1.00 96.88 107 ILE A CA 1
ATOM 795 C C . ILE A 1 107 ? -15.879 8.212 24.389 1.00 96.88 107 ILE A C 1
ATOM 797 O O . ILE A 1 107 ? -16.206 9.395 24.495 1.00 96.88 107 ILE A O 1
ATOM 801 N N . THR A 1 108 ? -15.208 7.575 25.344 1.00 97.31 108 THR A N 1
ATOM 802 C CA . THR A 1 108 ? -14.789 8.208 26.605 1.00 97.31 108 THR A CA 1
ATOM 803 C C . THR A 1 108 ? -13.317 8.584 26.620 1.00 97.31 108 THR A C 1
ATOM 805 O O . THR A 1 108 ? -12.947 9.501 27.352 1.00 97.31 108 THR A O 1
ATOM 808 N N . ASP A 1 109 ? -12.503 7.940 25.783 1.00 96.62 109 ASP A N 1
ATOM 809 C CA . ASP A 1 109 ? -11.091 8.271 25.623 1.00 96.62 109 ASP A CA 1
ATOM 810 C C . ASP A 1 109 ? -10.602 8.010 24.195 1.00 96.62 109 ASP A C 1
ATOM 812 O O . ASP A 1 109 ? -11.123 7.131 23.499 1.00 96.62 109 ASP A O 1
ATOM 816 N N . VAL A 1 110 ? -9.605 8.784 23.766 1.00 95.31 110 VAL A N 1
ATOM 817 C CA . VAL A 1 110 ? -8.945 8.644 22.462 1.00 95.31 110 VAL A CA 1
ATOM 818 C C . VAL A 1 110 ? -7.439 8.611 22.690 1.00 95.31 110 VAL A C 1
ATOM 820 O O . VAL A 1 110 ? -6.829 9.623 23.041 1.00 95.31 110 VAL A O 1
ATOM 823 N N . GLU A 1 111 ? -6.843 7.451 22.445 1.00 93.25 111 GLU A N 1
ATOM 824 C CA . GLU A 1 111 ? -5.403 7.234 22.512 1.00 93.25 111 GLU A CA 1
ATOM 825 C C . GLU A 1 111 ? -4.830 7.432 21.108 1.00 93.25 111 GLU A C 1
ATOM 827 O O . GLU A 1 111 ? -5.058 6.629 20.199 1.00 93.25 111 GLU A O 1
ATOM 832 N N . ASN A 1 112 ? -4.126 8.550 20.903 1.00 86.06 112 ASN A N 1
ATOM 833 C CA . ASN A 1 112 ? -3.563 8.887 19.595 1.00 86.06 112 ASN A CA 1
ATOM 834 C C . ASN A 1 112 ? -2.676 7.747 19.083 1.00 86.06 112 ASN A C 1
ATOM 836 O O . ASN A 1 112 ? -1.817 7.261 19.811 1.00 86.06 112 ASN A O 1
ATOM 840 N N . ASP A 1 113 ? -2.888 7.365 17.825 1.00 84.75 113 ASP A N 1
ATOM 841 C CA . ASP A 1 113 ? -2.173 6.290 17.129 1.00 84.75 113 ASP A CA 1
ATOM 842 C C . ASP A 1 113 ? -2.363 4.871 17.713 1.00 84.75 113 ASP A C 1
ATOM 844 O O . ASP A 1 113 ? -1.796 3.921 17.171 1.00 84.75 113 ASP A O 1
ATOM 848 N N . GLU A 1 114 ? -3.188 4.692 18.755 1.00 86.94 114 GLU A N 1
ATOM 849 C CA . GLU A 1 114 ? -3.418 3.390 19.405 1.00 86.94 114 GLU A CA 1
ATOM 850 C C . GLU A 1 114 ? -4.886 2.939 19.358 1.00 86.94 114 GLU A C 1
ATOM 852 O O . GLU A 1 114 ? -5.150 1.783 19.015 1.00 86.94 114 GLU A O 1
ATOM 857 N N . GLY A 1 115 ? -5.857 3.818 19.640 1.00 90.62 115 GLY A N 1
ATOM 858 C CA . GLY A 1 115 ? -7.271 3.433 19.604 1.00 90.62 115 GLY A CA 1
ATOM 859 C C . GLY A 1 115 ? -8.233 4.367 20.337 1.00 90.62 115 GLY A C 1
ATOM 860 O O . GLY A 1 115 ? -7.943 5.532 20.605 1.00 90.62 115 GLY A O 1
ATOM 861 N N . VAL A 1 116 ? -9.423 3.845 20.640 1.00 95.25 116 VAL A N 1
ATOM 862 C CA . VAL A 1 116 ? -10.464 4.550 21.399 1.00 95.25 116 VAL A CA 1
ATOM 863 C C . VAL A 1 116 ? -11.057 3.645 22.474 1.00 95.25 116 VAL A C 1
ATOM 865 O O . VAL A 1 116 ? -11.193 2.436 22.275 1.00 95.25 116 VAL A O 1
ATOM 868 N N . THR A 1 117 ? -11.473 4.237 23.592 1.00 95.81 117 THR A N 1
ATOM 869 C CA . THR A 1 117 ? -12.276 3.551 24.611 1.00 95.81 117 THR A CA 1
ATOM 870 C C . THR A 1 117 ? -13.748 3.900 24.421 1.00 95.81 117 THR A C 1
ATOM 872 O O . THR A 1 117 ? -14.110 5.077 24.377 1.00 95.81 117 THR A O 1
ATOM 875 N N . ILE A 1 118 ? -14.604 2.879 24.330 1.00 96.50 118 ILE A N 1
ATOM 876 C CA . ILE A 1 118 ? -16.055 3.032 24.163 1.00 96.50 118 ILE A CA 1
ATOM 877 C C . ILE A 1 118 ? -16.760 2.544 25.426 1.00 96.50 118 ILE A C 1
ATOM 879 O O . ILE A 1 118 ? -16.665 1.373 25.797 1.00 96.50 118 ILE A O 1
ATOM 883 N N . GLU A 1 119 ? -17.510 3.437 26.065 1.00 96.25 119 GLU A N 1
ATOM 884 C CA . GLU A 1 119 ? -18.434 3.085 27.138 1.00 96.25 119 GLU A CA 1
ATOM 885 C C . GLU A 1 119 ? -19.786 2.678 26.545 1.00 96.25 119 GLU A C 1
ATOM 887 O O . GLU A 1 119 ? -20.352 3.374 25.700 1.00 96.25 119 GLU A O 1
ATOM 892 N N . THR A 1 120 ? -20.308 1.536 26.987 1.00 94.94 120 THR A N 1
ATOM 893 C CA . THR A 1 120 ? -21.542 0.944 26.466 1.00 94.94 120 THR A CA 1
ATOM 894 C C . THR A 1 120 ? -22.431 0.457 27.606 1.00 94.94 120 THR A C 1
ATOM 896 O O . THR A 1 120 ? -21.943 -0.013 28.636 1.00 94.94 120 THR A O 1
ATOM 899 N N . GLU A 1 121 ? -23.747 0.542 27.421 1.00 91.75 121 GLU A N 1
ATOM 900 C CA . GLU A 1 121 ? -24.717 -0.037 28.347 1.00 91.75 121 GLU A CA 1
ATOM 901 C C . GLU A 1 121 ? -25.063 -1.466 27.914 1.00 91.75 121 GLU A C 1
ATOM 903 O O . GLU A 1 121 ? -25.531 -1.704 26.800 1.00 91.75 121 GLU A O 1
ATOM 908 N N . GLY A 1 122 ? -24.852 -2.433 28.810 1.00 89.19 122 GLY A N 1
ATOM 909 C CA . GLY A 1 122 ? -25.107 -3.850 28.555 1.00 89.19 122 GLY A CA 1
ATOM 910 C C . GLY A 1 122 ? -26.056 -4.476 29.575 1.00 89.19 122 GLY A C 1
ATOM 911 O O . GLY A 1 122 ? -26.100 -4.076 30.735 1.00 89.19 122 GLY A O 1
ATOM 912 N N . ALA A 1 123 ? -26.797 -5.504 29.152 1.00 88.75 123 ALA A N 1
ATOM 913 C CA . ALA A 1 123 ? -27.691 -6.257 30.039 1.00 88.75 123 ALA A CA 1
ATOM 914 C C . ALA A 1 123 ? -26.985 -7.405 30.790 1.00 88.75 123 ALA A C 1
ATOM 916 O O . ALA A 1 123 ? -27.411 -7.783 31.880 1.00 88.75 123 ALA A O 1
ATOM 917 N N . LEU A 1 124 ? -25.928 -7.985 30.207 1.00 87.94 124 LEU A N 1
ATOM 918 C CA . LEU A 1 124 ? -25.182 -9.115 30.765 1.00 87.94 124 LEU A CA 1
ATOM 919 C C . LEU A 1 124 ? -23.749 -9.123 30.221 1.00 87.94 124 LEU A C 1
ATOM 921 O O . LEU A 1 124 ? -23.552 -9.103 29.010 1.00 87.94 124 LEU A O 1
ATOM 925 N N . ALA A 1 125 ? -22.766 -9.236 31.113 1.00 83.75 125 ALA A N 1
ATOM 926 C CA . ALA A 1 125 ? -21.385 -9.560 30.769 1.00 83.75 125 ALA A CA 1
ATOM 927 C C . ALA A 1 125 ? -21.044 -10.927 31.376 1.00 83.75 125 ALA A C 1
ATOM 929 O O . ALA A 1 125 ? -21.110 -11.100 32.593 1.00 83.75 125 ALA A O 1
ATOM 930 N N . GLN A 1 126 ? -20.714 -11.911 30.537 1.00 85.44 126 GLN A N 1
ATOM 931 C CA . GLN A 1 126 ? -20.383 -13.266 30.977 1.00 85.44 126 GLN A CA 1
ATOM 932 C C . GLN A 1 126 ? -19.037 -13.690 30.390 1.00 85.44 126 GLN A C 1
ATOM 934 O O . GLN A 1 126 ? -18.874 -13.753 29.175 1.00 85.44 126 GLN A O 1
ATOM 939 N N . GLY A 1 127 ? -18.084 -14.000 31.266 1.00 86.62 127 GLY A N 1
ATOM 940 C CA . GLY A 1 127 ? -16.786 -14.564 30.907 1.00 86.62 127 GLY A CA 1
ATOM 941 C C . GLY A 1 127 ? -16.661 -16.018 31.352 1.00 86.62 127 GLY A C 1
ATOM 942 O O . GLY A 1 127 ? -17.432 -16.497 32.185 1.00 86.62 127 GLY A O 1
ATOM 943 N N . ILE A 1 128 ? -15.663 -16.714 30.814 1.00 87.00 128 ILE A N 1
ATOM 944 C CA . ILE A 1 128 ? -15.231 -18.023 31.305 1.00 87.00 128 ILE A CA 1
ATOM 945 C C . ILE A 1 128 ? -13.883 -17.792 31.984 1.00 87.00 128 ILE A C 1
ATOM 947 O O . ILE A 1 128 ? -12.943 -17.335 31.339 1.00 87.00 128 ILE A O 1
ATOM 951 N N . LEU A 1 129 ? -13.802 -18.051 33.289 1.00 78.00 129 LEU A N 1
ATOM 952 C CA . LEU A 1 129 ? -12.526 -18.056 34.003 1.00 78.00 129 LEU A CA 1
ATOM 953 C C . LEU A 1 129 ? -11.817 -19.379 33.692 1.00 78.00 129 LEU A C 1
ATOM 955 O O . LEU A 1 129 ? -12.399 -20.444 33.909 1.00 78.00 129 LEU A O 1
ATOM 959 N N . GLY A 1 130 ? -10.602 -19.287 33.148 1.00 63.31 130 GLY A N 1
ATOM 960 C CA . GLY A 1 130 ? -9.679 -20.408 32.951 1.00 63.31 130 GLY A CA 1
ATOM 961 C C . GLY A 1 130 ? -8.700 -20.530 34.105 1.00 63.31 130 GLY A C 1
ATOM 962 O O . GLY A 1 130 ? -8.250 -19.467 34.589 1.00 63.31 130 GLY A O 1
#

Secondary structure (DSSP, 8-state):
--TT-EE-TTSEEEEEEEPPPEEEEE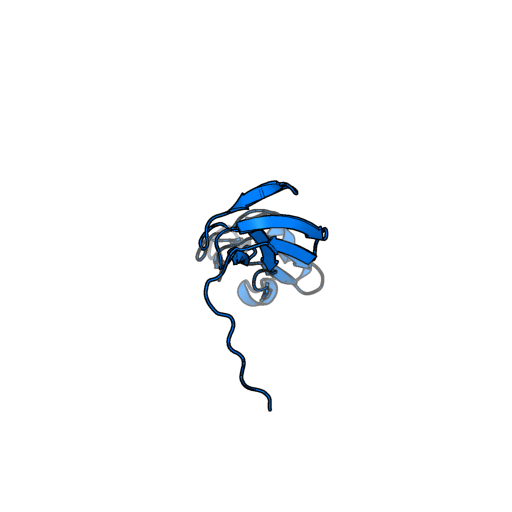HHHHHT--GGGHHHHBSS-TT-EE-TT-EEEE---GGG-S--EEE-SSSEEEEEE-TTT-EEEEEPPPEEEEEE--S-EEEEEEETTTEEEEE---S-------

Foldseek 3Di:
DDFFDWFALQAFFDKDWAWFDKDKDQQCVQQVHQLQCLVVQAPADAFDWFAFQQFGGWDDDDPPPPIDTDGDNHTAGFHDRGSHRSMTMGTHGTDMDTDGPNHTAGFRDDDPPPGTDGDDDDPDDDDDDD

Radius of gyration: 24.6 Å; chains: 1; bounding box: 52×33×70 Å

Sequence (130 aa):
MSVGDIVKPDEVVASTELPGNVQMVNVANKLNLEPENVPECMLVKLDENITKDQIIAESKGFFGMFKSQLKSPISGTLTSVSEITGQVILSEPPIPVEVDAYTSGTITDVENDEGVTIETEGALAQGILG